Protein AF-B8DQQ5-F1 (afdb_monomer)

Structure (mmCIF, N/CA/C/O backbone):
data_AF-B8DQQ5-F1
#
_entry.id   AF-B8DQQ5-F1
#
loop_
_atom_site.group_PDB
_atom_site.id
_atom_site.type_symbol
_atom_site.label_atom_id
_atom_site.label_alt_id
_atom_site.label_comp_id
_atom_site.label_asym_id
_atom_site.label_entity_id
_atom_site.label_seq_id
_atom_site.pdbx_PDB_ins_code
_atom_site.Cartn_x
_atom_site.Cartn_y
_atom_site.Cartn_z
_atom_site.occupancy
_atom_site.B_iso_or_equiv
_atom_site.auth_seq_id
_atom_site.auth_comp_id
_atom_site.auth_asym_id
_atom_site.auth_atom_id
_atom_site.pdbx_PDB_model_num
ATOM 1 N N . MET A 1 1 ? -6.325 26.923 -27.209 1.00 42.25 1 MET A N 1
ATOM 2 C CA . MET A 1 1 ? -5.458 25.753 -27.463 1.00 42.25 1 MET A CA 1
ATOM 3 C C . MET A 1 1 ? -5.175 25.089 -26.124 1.00 42.25 1 MET A C 1
ATOM 5 O O . MET A 1 1 ? -4.644 25.789 -25.268 1.00 42.25 1 MET A O 1
ATOM 9 N N . PRO A 1 2 ? -5.572 23.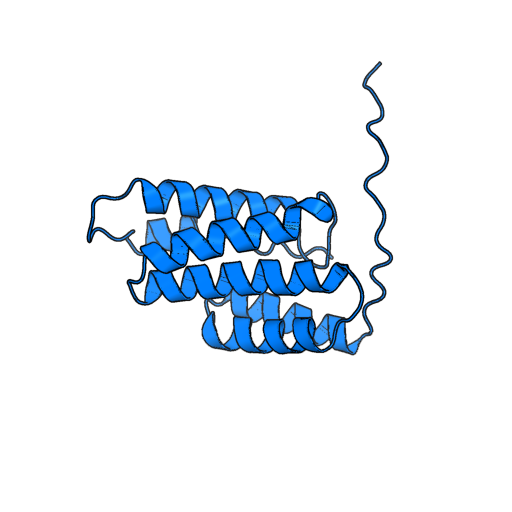831 -25.871 1.00 45.12 2 PRO A N 1
ATOM 10 C CA . PRO A 1 2 ? -5.196 23.164 -24.632 1.00 45.12 2 PRO A CA 1
ATOM 11 C C . PRO A 1 2 ? -3.717 22.767 -24.716 1.00 45.12 2 PRO A C 1
ATOM 13 O O . PRO A 1 2 ? -3.255 22.271 -25.742 1.00 45.12 2 PRO A O 1
ATOM 16 N N . GLY A 1 3 ? -2.970 23.082 -23.659 1.00 43.78 3 GLY A N 1
ATOM 17 C CA . GLY A 1 3 ? -1.526 22.900 -23.589 1.00 43.78 3 GLY A CA 1
ATOM 18 C C . GLY A 1 3 ? -1.128 21.431 -23.510 1.00 43.78 3 GLY A C 1
ATOM 19 O O . GLY A 1 3 ? -1.627 20.684 -22.671 1.00 43.78 3 GLY A O 1
ATOM 20 N N . SER A 1 4 ? -0.185 21.039 -24.361 1.00 48.75 4 SER A N 1
ATOM 21 C CA . SER A 1 4 ? 0.560 19.796 -24.210 1.00 48.75 4 SER A CA 1
ATOM 22 C C . SER A 1 4 ? 1.463 19.923 -22.985 1.00 48.75 4 SER A C 1
ATOM 24 O O . SER A 1 4 ? 2.490 20.601 -23.029 1.00 48.75 4 SER A O 1
ATOM 26 N N . GLY A 1 5 ? 1.063 19.304 -21.873 1.00 46.28 5 GLY A N 1
ATOM 27 C CA . GLY A 1 5 ? 1.977 19.051 -20.761 1.00 46.28 5 GLY A CA 1
ATOM 28 C C . GLY A 1 5 ? 3.173 18.214 -21.238 1.00 46.28 5 GLY A C 1
ATOM 29 O O . GLY A 1 5 ? 3.071 17.533 -22.265 1.00 46.28 5 GLY A O 1
ATOM 30 N N . PRO A 1 6 ? 4.318 18.264 -20.537 1.00 43.91 6 PRO A N 1
ATOM 31 C CA . PRO A 1 6 ? 5.473 17.459 -20.910 1.00 43.91 6 PRO A CA 1
ATOM 32 C C . PRO A 1 6 ? 5.071 15.976 -20.957 1.00 43.91 6 PRO A C 1
ATOM 34 O O . PRO A 1 6 ? 4.286 15.541 -20.108 1.00 43.91 6 PRO A O 1
ATOM 37 N N . PRO A 1 7 ? 5.572 15.190 -21.929 1.00 45.47 7 PRO A N 1
ATOM 38 C CA . PRO A 1 7 ? 5.248 13.774 -22.000 1.00 45.47 7 PRO A CA 1
ATOM 39 C C . PRO A 1 7 ? 5.636 13.113 -20.677 1.00 45.47 7 PRO A C 1
ATOM 41 O O . PRO A 1 7 ? 6.758 13.290 -20.192 1.00 45.47 7 PRO A O 1
ATOM 44 N N . ALA A 1 8 ? 4.691 12.377 -20.084 1.00 50.66 8 ALA A N 1
ATOM 45 C CA . ALA A 1 8 ? 4.953 11.530 -18.931 1.00 50.66 8 ALA A CA 1
ATOM 46 C C . ALA A 1 8 ? 6.209 10.705 -19.234 1.00 50.66 8 ALA A C 1
ATOM 48 O O . ALA A 1 8 ? 6.276 10.054 -20.278 1.00 50.66 8 ALA A O 1
ATOM 49 N N . ARG A 1 9 ? 7.231 10.797 -18.375 1.00 49.25 9 ARG A N 1
ATOM 50 C CA . ARG A 1 9 ? 8.496 10.075 -18.555 1.00 49.25 9 ARG A CA 1
ATOM 51 C C . ARG A 1 9 ? 8.172 8.597 -18.774 1.00 49.25 9 ARG A C 1
ATOM 53 O O . ARG A 1 9 ? 7.729 7.923 -17.849 1.00 49.25 9 ARG A O 1
ATOM 60 N N . HIS A 1 10 ? 8.355 8.112 -20.000 1.00 47.00 10 HIS A N 1
ATOM 61 C CA . HIS A 1 10 ? 8.184 6.703 -20.311 1.00 47.00 10 HIS A CA 1
ATOM 62 C C . HIS A 1 10 ? 9.305 5.943 -19.609 1.00 47.00 10 HIS A C 1
ATOM 64 O O . HIS A 1 10 ? 10.481 6.136 -19.913 1.00 47.00 10 HIS A O 1
ATOM 70 N N . ILE A 1 11 ? 8.937 5.124 -18.633 1.00 53.03 11 ILE A N 1
ATOM 71 C CA . ILE A 1 11 ? 9.850 4.180 -18.006 1.00 53.03 11 ILE A CA 1
ATOM 72 C C . ILE A 1 11 ? 9.725 2.907 -18.835 1.00 53.03 11 ILE A C 1
ATOM 74 O O . ILE A 1 11 ? 8.637 2.328 -18.841 1.00 53.03 11 ILE A O 1
ATOM 78 N N . PRO A 1 12 ? 10.775 2.468 -19.552 1.00 57.34 12 PRO A N 1
ATOM 79 C CA . PRO A 1 12 ? 10.762 1.144 -20.147 1.00 57.34 12 PRO A CA 1
ATOM 80 C C . PRO A 1 12 ? 10.542 0.158 -19.007 1.00 57.34 12 PRO A C 1
ATOM 82 O O . PRO A 1 12 ? 11.358 0.113 -18.084 1.00 57.34 12 PRO A O 1
ATOM 85 N N . ASP A 1 13 ? 9.423 -0.568 -19.050 1.00 68.19 13 ASP A N 1
ATOM 86 C CA . ASP A 1 13 ? 8.998 -1.428 -17.947 1.00 68.19 13 ASP A CA 1
ATOM 87 C C . ASP A 1 13 ? 10.157 -2.348 -17.525 1.00 68.19 13 ASP A C 1
ATOM 89 O O . ASP A 1 13 ? 10.530 -2.405 -16.353 1.00 68.19 13 ASP A O 1
ATOM 93 N N . GLY A 1 14 ? 10.846 -2.943 -18.510 1.00 77.19 14 GLY A N 1
ATOM 94 C CA . GLY A 1 14 ? 12.172 -3.551 -18.344 1.00 77.19 14 GLY A CA 1
ATOM 95 C C . GLY A 1 14 ? 12.241 -4.678 -17.308 1.00 77.19 14 GLY A C 1
ATOM 96 O O . GLY A 1 14 ? 13.338 -5.182 -17.046 1.00 77.19 14 GLY A O 1
ATOM 97 N N . ARG A 1 15 ? 11.091 -5.037 -16.722 1.00 89.38 15 ARG A N 1
ATOM 98 C CA . ARG A 1 15 ? 10.862 -6.174 -15.850 1.00 89.38 15 ARG A CA 1
ATOM 99 C C . ARG A 1 15 ? 10.972 -7.441 -16.684 1.00 89.38 15 ARG A C 1
ATOM 101 O O . ARG A 1 15 ? 10.397 -7.564 -17.765 1.00 89.38 15 ARG A O 1
ATOM 108 N N . THR A 1 16 ? 11.719 -8.393 -16.161 1.00 90.81 16 THR A N 1
ATOM 109 C CA . THR A 1 16 ? 11.750 -9.768 -16.637 1.00 90.81 16 THR A CA 1
ATOM 110 C C . THR A 1 16 ? 10.373 -10.420 -16.465 1.00 90.81 16 THR A C 1
ATOM 112 O O . THR A 1 16 ? 9.583 -10.004 -15.611 1.00 90.81 16 THR A O 1
ATOM 115 N N . PRO A 1 17 ? 10.082 -11.505 -17.204 1.00 91.50 17 PRO A N 1
ATOM 116 C CA . PRO A 1 17 ? 8.858 -12.276 -16.994 1.00 91.50 17 PRO A CA 1
ATOM 117 C C . PRO A 1 17 ? 8.675 -12.751 -15.547 1.00 91.50 17 PRO A C 1
ATOM 119 O O . PRO A 1 17 ? 7.550 -12.921 -15.089 1.00 91.50 17 PRO A O 1
ATOM 122 N N . ASP A 1 18 ? 9.770 -12.981 -14.820 1.00 93.75 18 ASP A N 1
ATOM 123 C CA . ASP A 1 18 ? 9.718 -13.385 -13.419 1.00 93.75 18 ASP A CA 1
ATOM 124 C C . ASP A 1 18 ? 9.330 -12.243 -12.473 1.00 93.75 18 ASP A C 1
ATOM 126 O O . ASP A 1 18 ? 8.460 -12.431 -11.622 1.00 93.75 18 ASP A O 1
ATOM 130 N N . GLU A 1 19 ? 9.897 -11.050 -12.667 1.00 93.69 19 GLU A N 1
ATOM 131 C CA . GLU A 1 19 ? 9.487 -9.845 -11.936 1.00 93.69 19 GLU A CA 1
ATOM 132 C C . GLU A 1 19 ? 8.001 -9.542 -12.151 1.00 93.69 19 GLU A C 1
ATOM 134 O O . GLU A 1 19 ? 7.297 -9.256 -11.185 1.00 93.69 19 GLU A O 1
ATOM 139 N N . ILE A 1 20 ? 7.508 -9.657 -13.392 1.00 93.31 20 ILE A N 1
ATOM 140 C CA . ILE A 1 20 ? 6.089 -9.442 -13.720 1.00 93.31 20 ILE A CA 1
ATOM 141 C C . ILE A 1 20 ? 5.208 -10.427 -12.944 1.00 93.31 20 ILE A C 1
ATOM 143 O O . ILE A 1 20 ? 4.319 -10.001 -12.213 1.00 93.31 20 ILE A O 1
ATOM 147 N N . ARG A 1 21 ? 5.501 -11.736 -13.004 1.00 95.81 21 ARG A N 1
ATOM 148 C CA . ARG A 1 21 ? 4.727 -12.758 -12.271 1.00 95.81 21 ARG A CA 1
ATOM 149 C C . ARG A 1 21 ? 4.724 -12.529 -10.761 1.00 95.81 21 ARG A C 1
ATOM 151 O O . ARG A 1 21 ? 3.686 -12.675 -10.115 1.00 95.81 21 ARG A O 1
ATOM 158 N N . ARG A 1 22 ? 5.884 -12.210 -10.177 1.00 97.38 22 ARG A N 1
ATOM 159 C CA . ARG A 1 22 ? 6.002 -11.926 -8.739 1.00 97.38 22 ARG A CA 1
ATOM 160 C C . ARG A 1 22 ? 5.212 -10.677 -8.360 1.00 97.38 22 ARG A C 1
ATOM 162 O O . ARG A 1 22 ? 4.524 -10.683 -7.342 1.00 97.38 22 ARG A O 1
ATOM 169 N N . PHE A 1 23 ? 5.264 -9.640 -9.188 1.00 96.50 23 PHE A N 1
ATOM 170 C CA . PHE A 1 23 ? 4.522 -8.411 -8.953 1.00 96.50 23 PHE A CA 1
ATOM 171 C C . PHE A 1 23 ? 3.007 -8.618 -9.081 1.00 96.50 23 PHE A C 1
ATOM 173 O O . PHE A 1 23 ? 2.269 -8.212 -8.189 1.00 96.50 23 PHE A O 1
ATOM 180 N N . ASP A 1 24 ? 2.536 -9.346 -10.094 1.00 95.94 24 ASP A N 1
ATOM 181 C CA . ASP A 1 24 ? 1.115 -9.692 -10.244 1.00 95.94 24 ASP A CA 1
ATOM 182 C C . ASP A 1 24 ? 0.586 -10.515 -9.063 1.00 95.94 24 ASP A C 1
ATOM 184 O O . ASP A 1 24 ? -0.556 -10.329 -8.624 1.00 95.94 24 ASP A O 1
ATOM 188 N N . ARG A 1 25 ? 1.423 -11.406 -8.511 1.00 97.50 25 ARG A N 1
ATOM 189 C CA . ARG A 1 25 ? 1.118 -12.127 -7.269 1.00 97.50 25 ARG A CA 1
ATOM 190 C C . ARG A 1 25 ? 0.999 -11.169 -6.085 1.00 97.50 25 ARG A C 1
ATOM 192 O O . ARG A 1 25 ? 0.065 -11.316 -5.302 1.00 97.50 25 ARG A O 1
ATOM 199 N N . ALA A 1 26 ? 1.906 -10.203 -5.948 1.00 98.06 26 ALA A N 1
ATOM 200 C CA . ALA A 1 26 ? 1.814 -9.194 -4.895 1.00 98.06 26 ALA A CA 1
ATOM 201 C C . ALA A 1 26 ? 0.526 -8.365 -5.010 1.00 98.06 26 ALA A C 1
ATOM 203 O O . ALA A 1 26 ? -0.162 -8.181 -4.010 1.00 98.06 26 ALA A O 1
ATOM 204 N N . LEU A 1 27 ? 0.146 -7.940 -6.220 1.00 97.00 27 LEU A N 1
ATOM 205 C CA . LEU A 1 27 ? -1.116 -7.229 -6.443 1.00 97.00 27 LEU A CA 1
ATOM 206 C C . LEU A 1 27 ? -2.331 -8.096 -6.080 1.00 97.00 27 LEU A C 1
ATOM 208 O O . LEU A 1 27 ? -3.239 -7.607 -5.420 1.00 97.00 27 LEU A O 1
ATOM 212 N N . ALA A 1 28 ? -2.325 -9.391 -6.417 1.00 96.56 28 ALA A N 1
ATOM 213 C CA . ALA A 1 28 ? -3.413 -10.303 -6.041 1.00 96.56 28 ALA A CA 1
ATOM 214 C C . ALA A 1 28 ? -3.547 -10.447 -4.518 1.00 96.56 28 ALA A C 1
ATOM 216 O O . ALA A 1 28 ? -4.650 -10.457 -3.976 1.00 96.56 28 ALA A O 1
ATOM 217 N N . LEU A 1 29 ? -2.414 -10.543 -3.817 1.00 98.06 29 LEU A N 1
ATOM 218 C CA . LEU A 1 29 ? -2.380 -10.593 -2.356 1.00 98.06 29 LEU A CA 1
ATOM 219 C C . LEU A 1 29 ? -2.857 -9.275 -1.737 1.00 98.06 29 LEU A C 1
ATOM 221 O O . LEU A 1 29 ? -3.541 -9.301 -0.717 1.00 98.06 29 LEU A O 1
ATOM 225 N N . PHE A 1 30 ? -2.529 -8.140 -2.360 1.00 97.56 30 PHE A N 1
ATOM 226 C CA . PHE A 1 30 ? -3.033 -6.829 -1.965 1.00 97.56 30 PHE A CA 1
ATOM 227 C C . PHE A 1 30 ? -4.565 -6.770 -2.092 1.00 97.56 30 PHE A C 1
ATOM 229 O O . PHE A 1 30 ? -5.246 -6.399 -1.145 1.00 97.56 30 PHE A O 1
ATOM 236 N N . GLU A 1 31 ? -5.132 -7.203 -3.218 1.00 95.50 31 GLU A N 1
ATOM 237 C CA . GLU A 1 31 ? -6.593 -7.242 -3.418 1.00 95.50 31 GLU A CA 1
ATOM 238 C C . GLU A 1 31 ? -7.297 -8.157 -2.407 1.00 95.50 31 GLU A C 1
ATOM 240 O O . GLU A 1 31 ? -8.402 -7.858 -1.961 1.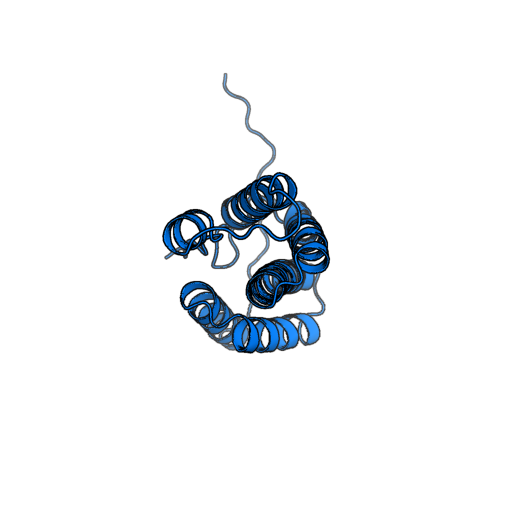00 95.50 31 GLU A O 1
ATOM 245 N N . ALA A 1 32 ? -6.646 -9.254 -2.017 1.00 95.88 32 ALA A N 1
ATOM 246 C CA . ALA A 1 32 ? -7.168 -10.212 -1.047 1.00 95.88 32 ALA A CA 1
ATOM 247 C C . ALA A 1 32 ? -7.021 -9.771 0.4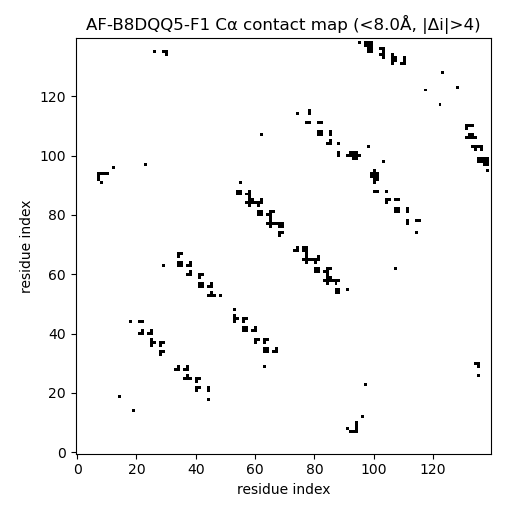23 1.00 95.88 32 ALA A C 1
ATOM 249 O O . ALA A 1 32 ? -7.440 -10.503 1.319 1.00 95.88 32 ALA A O 1
ATOM 250 N N . GLY A 1 33 ? -6.391 -8.625 0.698 1.00 96.25 33 GLY A N 1
ATOM 251 C CA . GLY A 1 33 ? -6.100 -8.189 2.065 1.00 96.25 33 GLY A CA 1
ATOM 252 C C . GLY A 1 33 ? -5.019 -9.003 2.781 1.00 96.25 33 GLY A C 1
ATOM 253 O O . GLY A 1 33 ? -4.867 -8.914 3.997 1.00 96.25 33 GLY A O 1
ATOM 254 N N . ALA A 1 34 ? -4.235 -9.799 2.048 1.00 97.75 34 ALA A N 1
ATOM 255 C CA . ALA A 1 34 ? -3.159 -10.624 2.590 1.00 97.75 34 ALA A CA 1
ATOM 256 C C . ALA A 1 34 ? -1.878 -9.793 2.795 1.00 97.75 34 ALA A C 1
ATOM 258 O O . ALA A 1 34 ? -0.828 -10.079 2.216 1.00 97.75 34 ALA A O 1
ATOM 259 N N . TRP A 1 35 ? -1.964 -8.738 3.612 1.00 97.88 35 TRP A N 1
ATOM 260 C CA . TRP A 1 35 ? -0.927 -7.708 3.752 1.00 97.88 35 TRP A CA 1
ATOM 261 C C . TRP A 1 35 ? 0.438 -8.249 4.174 1.00 97.88 35 TRP A C 1
ATOM 263 O O . TRP A 1 35 ? 1.469 -7.745 3.727 1.00 97.88 35 TRP A O 1
ATOM 273 N N . PHE A 1 36 ? 0.454 -9.283 5.023 1.00 97.56 36 PHE A N 1
ATOM 274 C CA . PHE A 1 36 ? 1.693 -9.917 5.463 1.00 97.56 36 PHE A CA 1
ATOM 275 C C . PHE A 1 36 ? 2.434 -10.548 4.273 1.00 97.56 36 PHE A C 1
ATOM 277 O O . PHE A 1 36 ? 3.503 -10.101 3.882 1.00 97.56 36 PHE A O 1
ATOM 284 N N . THR A 1 37 ? 1.814 -11.505 3.589 1.00 98.38 37 THR A N 1
ATOM 285 C CA . THR A 1 37 ? 2.446 -12.156 2.433 1.00 98.38 37 THR A CA 1
ATOM 286 C C . THR A 1 37 ? 2.677 -11.184 1.270 1.00 98.38 37 THR A C 1
ATOM 288 O O . THR A 1 37 ? 3.638 -11.330 0.518 1.00 98.38 37 THR A O 1
ATOM 291 N N . CYS A 1 38 ? 1.820 -10.169 1.111 1.00 98.44 38 CYS A N 1
ATOM 292 C CA . CYS A 1 38 ? 1.996 -9.122 0.106 1.00 98.44 38 CYS A CA 1
ATOM 293 C C . CYS A 1 38 ? 3.316 -8.359 0.302 1.00 98.44 38 CYS A C 1
ATOM 295 O O . CYS A 1 38 ? 4.091 -8.228 -0.651 1.00 98.44 38 CYS A O 1
ATOM 297 N N . HIS A 1 39 ? 3.603 -7.891 1.525 1.00 97.44 39 HIS A N 1
ATOM 298 C CA . HIS A 1 39 ? 4.829 -7.129 1.762 1.00 97.44 39 HIS A CA 1
ATOM 299 C C . HIS A 1 39 ? 6.087 -7.991 1.624 1.00 97.44 39 HIS A C 1
ATOM 301 O O . HIS A 1 39 ? 7.067 -7.485 1.094 1.00 97.44 39 HIS A O 1
ATOM 307 N N . GLU A 1 40 ? 6.056 -9.277 1.993 1.00 98.38 40 GLU A N 1
ATOM 308 C CA . GLU A 1 40 ? 7.199 -10.186 1.792 1.00 98.38 40 GLU A CA 1
ATOM 309 C C . GLU A 1 40 ? 7.560 -10.329 0.305 1.00 98.38 40 GLU A C 1
ATOM 311 O O . GLU A 1 40 ? 8.728 -10.266 -0.082 1.00 98.38 40 GLU A O 1
ATOM 316 N N . VAL A 1 41 ? 6.558 -10.483 -0.570 1.00 98.56 41 VAL A N 1
ATOM 317 C CA . VAL A 1 41 ? 6.799 -10.582 -2.020 1.00 98.56 41 VAL A CA 1
ATOM 318 C C . VAL A 1 41 ? 7.363 -9.270 -2.574 1.00 98.56 41 VAL A C 1
ATOM 320 O O . VAL A 1 41 ? 8.304 -9.292 -3.373 1.00 98.56 41 VAL A O 1
ATOM 323 N N . LEU A 1 42 ? 6.810 -8.129 -2.154 1.00 98.38 42 LEU A N 1
ATOM 324 C CA . LEU A 1 42 ? 7.287 -6.811 -2.584 1.00 98.38 42 LEU A CA 1
ATOM 325 C C . LEU A 1 42 ? 8.678 -6.483 -2.036 1.00 98.38 42 LEU A C 1
ATOM 327 O O . LEU A 1 42 ? 9.445 -5.806 -2.716 1.00 98.38 42 LEU A O 1
ATOM 331 N N . GLU A 1 43 ? 9.016 -6.960 -0.839 1.00 98.44 43 GLU A N 1
ATOM 332 C CA . GLU A 1 43 ? 10.334 -6.776 -0.236 1.00 98.44 43 GLU A CA 1
ATOM 333 C C . GLU A 1 43 ? 11.404 -7.485 -1.057 1.00 98.44 43 GLU A C 1
ATOM 335 O O . GLU A 1 43 ? 12.393 -6.857 -1.429 1.00 98.44 43 GLU A O 1
ATOM 340 N N . HIS A 1 44 ? 11.171 -8.741 -1.445 1.00 98.25 44 HIS A N 1
ATOM 341 C CA . HIS A 1 44 ? 12.087 -9.455 -2.333 1.00 98.25 44 HIS A CA 1
ATOM 342 C C . HIS A 1 44 ? 12.279 -8.726 -3.673 1.00 98.25 44 HIS A C 1
ATOM 344 O O . HIS A 1 44 ? 13.411 -8.528 -4.104 1.00 98.25 44 HIS A O 1
ATOM 350 N N . LEU A 1 45 ? 11.198 -8.244 -4.302 1.00 97.88 45 LEU A N 1
ATOM 351 C CA . LEU A 1 45 ? 11.294 -7.440 -5.531 1.00 97.88 45 LEU A CA 1
ATOM 352 C C . LEU A 1 45 ? 12.090 -6.141 -5.324 1.00 97.88 45 LEU A C 1
ATOM 354 O O . LEU A 1 45 ? 12.880 -5.747 -6.179 1.00 97.88 45 LEU A O 1
ATOM 358 N N . TRP A 1 46 ? 11.896 -5.465 -4.190 1.00 98.06 46 TRP A N 1
ATOM 359 C CA . TRP A 1 46 ? 12.619 -4.241 -3.848 1.00 98.06 46 TRP A CA 1
ATOM 360 C C . TRP A 1 46 ? 14.114 -4.478 -3.587 1.00 98.06 46 TRP A C 1
ATOM 362 O O . TRP A 1 46 ? 14.937 -3.608 -3.905 1.00 98.06 46 TRP A O 1
ATOM 372 N N . LEU A 1 47 ? 14.465 -5.612 -2.982 1.00 97.75 47 LEU A N 1
ATOM 373 C CA . LEU A 1 47 ? 15.845 -5.994 -2.688 1.00 97.75 47 LEU A CA 1
ATOM 374 C C . LEU A 1 47 ? 16.597 -6.441 -3.948 1.00 97.75 47 LEU A C 1
ATOM 376 O O . LEU A 1 47 ? 17.752 -6.051 -4.115 1.00 97.75 47 LEU A O 1
ATOM 380 N N . ASP A 1 48 ? 15.935 -7.170 -4.849 1.00 96.81 48 ASP A N 1
ATOM 381 C CA . ASP A 1 48 ? 16.511 -7.621 -6.124 1.00 96.81 48 ASP A CA 1
ATOM 382 C C . ASP A 1 48 ? 16.717 -6.468 -7.127 1.00 96.81 48 ASP A C 1
ATOM 384 O O . ASP A 1 48 ? 17.555 -6.547 -8.030 1.00 96.81 48 ASP A O 1
ATOM 388 N N . GLU A 1 49 ? 15.953 -5.381 -6.991 1.00 95.00 49 GLU A N 1
ATOM 389 C CA . GLU A 1 49 ? 15.979 -4.261 -7.925 1.00 95.00 49 GLU A CA 1
ATOM 390 C C . GLU A 1 49 ? 17.041 -3.206 -7.584 1.00 95.00 49 GLU A C 1
ATOM 392 O O . GLU A 1 49 ? 17.017 -2.568 -6.529 1.00 95.00 49 GLU A O 1
ATOM 397 N N . THR A 1 50 ? 17.915 -2.913 -8.550 1.00 93.06 50 THR A N 1
ATOM 398 C CA . THR A 1 50 ? 18.961 -1.885 -8.419 1.00 93.06 50 THR A CA 1
ATOM 399 C C . THR A 1 50 ? 18.632 -0.571 -9.125 1.00 93.06 50 THR A C 1
ATOM 401 O O . THR A 1 50 ? 19.189 0.469 -8.773 1.00 93.06 50 THR A O 1
ATOM 404 N N . ARG A 1 51 ? 17.726 -0.577 -10.111 1.00 92.19 51 ARG A N 1
ATOM 405 C CA . ARG A 1 51 ? 17.341 0.622 -10.869 1.00 92.19 51 ARG A CA 1
ATOM 406 C C . ARG A 1 51 ? 16.352 1.472 -10.050 1.00 92.19 51 ARG A C 1
ATOM 408 O O . ARG A 1 51 ? 15.716 0.961 -9.126 1.00 92.19 51 ARG A O 1
ATOM 415 N N . PRO A 1 52 ? 16.127 2.751 -10.416 1.00 91.19 52 PRO A N 1
ATOM 416 C CA . PRO A 1 52 ? 15.245 3.645 -9.658 1.00 91.19 52 PRO A CA 1
ATOM 417 C C . PRO A 1 52 ? 13.831 3.097 -9.411 1.00 91.19 52 PRO A C 1
ATOM 419 O O . PRO A 1 52 ? 13.246 3.373 -8.371 1.00 91.19 52 PRO A O 1
ATOM 422 N N . ARG A 1 53 ? 13.303 2.251 -10.312 1.00 90.62 53 ARG A N 1
ATOM 423 C CA . ARG A 1 53 ? 11.971 1.631 -10.171 1.00 90.62 53 ARG A CA 1
ATOM 424 C C . ARG A 1 53 ? 11.784 0.796 -8.899 1.00 90.62 53 ARG A C 1
ATOM 426 O O . ARG A 1 53 ? 10.643 0.526 -8.540 1.00 90.62 53 ARG A O 1
ATOM 433 N N . ARG A 1 54 ? 12.859 0.445 -8.177 1.00 95.31 54 ARG A N 1
ATOM 434 C CA . ARG A 1 54 ? 12.763 -0.208 -6.861 1.00 95.31 54 ARG A CA 1
ATOM 435 C C . ARG A 1 54 ? 11.890 0.565 -5.874 1.00 95.31 54 ARG A C 1
ATOM 437 O O . ARG A 1 54 ? 11.255 -0.041 -5.014 1.00 95.31 54 ARG A O 1
ATOM 444 N N . ASP A 1 55 ? 11.839 1.889 -6.010 1.00 96.25 55 ASP A N 1
ATOM 445 C CA . ASP A 1 55 ? 11.019 2.746 -5.157 1.00 96.25 55 ASP A CA 1
ATOM 446 C C . ASP A 1 55 ? 9.519 2.525 -5.381 1.00 96.25 55 ASP A C 1
ATOM 448 O O . ASP A 1 55 ? 8.744 2.703 -4.445 1.00 96.25 55 ASP A O 1
ATOM 452 N N . VAL A 1 56 ? 9.101 2.035 -6.555 1.00 96.00 56 VAL A N 1
ATOM 453 C CA . VAL A 1 56 ? 7.710 1.619 -6.781 1.00 96.00 56 VAL A CA 1
ATOM 454 C C . VAL A 1 56 ? 7.368 0.416 -5.903 1.00 96.00 56 VAL A C 1
ATOM 456 O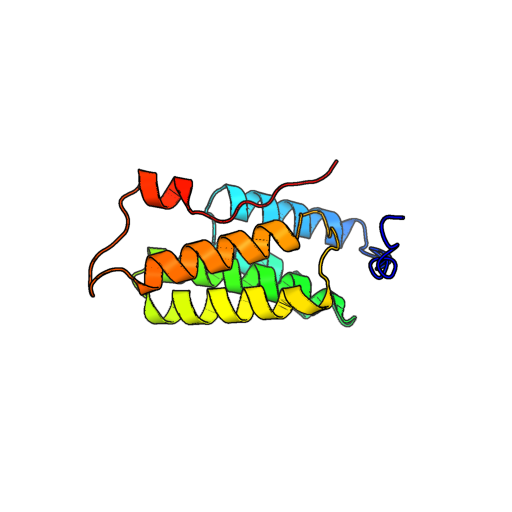 O . VAL A 1 56 ? 6.379 0.460 -5.172 1.00 96.00 56 VAL A O 1
ATOM 459 N N . TYR A 1 57 ? 8.212 -0.625 -5.893 1.00 97.75 57 TYR A N 1
ATOM 460 C CA . TYR A 1 57 ? 8.020 -1.784 -5.011 1.00 97.75 57 TYR A CA 1
ATOM 461 C C . TYR A 1 57 ? 7.997 -1.362 -3.542 1.00 97.75 57 TYR A C 1
ATOM 463 O O . TYR A 1 57 ? 7.086 -1.736 -2.809 1.00 97.75 57 TYR A O 1
ATOM 471 N N . LYS A 1 58 ? 8.945 -0.512 -3.130 1.00 98.50 58 LYS A N 1
ATOM 472 C CA . LYS A 1 58 ? 9.015 0.017 -1.763 1.00 98.50 58 LYS A CA 1
ATOM 473 C C . LYS A 1 58 ? 7.787 0.849 -1.384 1.00 98.50 58 LYS A C 1
ATOM 475 O O . LYS A 1 58 ? 7.322 0.759 -0.250 1.00 98.50 58 LYS A O 1
ATOM 480 N N . GLY A 1 59 ? 7.262 1.647 -2.310 1.00 98.31 59 GLY A N 1
ATOM 481 C CA . GLY A 1 59 ? 6.063 2.453 -2.100 1.00 98.31 59 GLY A CA 1
ATOM 482 C C . GLY A 1 59 ? 4.837 1.587 -1.828 1.00 98.31 59 GLY A C 1
ATOM 483 O O . GLY A 1 59 ? 4.176 1.757 -0.805 1.00 98.31 59 GLY A O 1
ATOM 484 N N . ILE A 1 60 ? 4.586 0.602 -2.694 1.00 98.00 60 ILE A N 1
ATOM 485 C CA . ILE A 1 60 ? 3.454 -0.329 -2.557 1.00 98.00 60 ILE A CA 1
ATOM 486 C C . ILE A 1 60 ? 3.619 -1.203 -1.306 1.00 98.00 60 ILE A C 1
ATOM 488 O O . ILE A 1 60 ? 2.658 -1.396 -0.563 1.00 98.00 60 ILE A O 1
ATOM 492 N N . LEU A 1 61 ? 4.845 -1.658 -1.020 1.00 98.44 61 LEU A N 1
ATOM 493 C CA . LEU A 1 61 ? 5.191 -2.395 0.198 1.00 98.44 61 LEU A CA 1
ATOM 494 C C . LEU A 1 61 ? 4.795 -1.595 1.437 1.00 98.44 61 LEU A C 1
ATOM 496 O O . LEU A 1 61 ? 4.082 -2.102 2.297 1.00 98.44 61 LEU A O 1
ATOM 500 N N . GLN A 1 62 ? 5.226 -0.336 1.534 1.00 98.81 62 GLN A N 1
ATOM 501 C CA . GLN A 1 62 ? 4.915 0.497 2.694 1.00 98.81 62 GLN A CA 1
ATOM 502 C C . GLN A 1 62 ? 3.421 0.789 2.815 1.00 98.81 62 GLN A C 1
ATOM 504 O O . GLN A 1 62 ? 2.920 0.841 3.934 1.00 98.81 62 GLN A O 1
ATOM 509 N N . ILE A 1 63 ? 2.695 0.924 1.703 1.00 98.75 63 ILE A N 1
ATOM 510 C CA . ILE A 1 63 ? 1.233 1.024 1.741 1.00 98.75 63 ILE A CA 1
ATOM 511 C C . ILE A 1 63 ? 0.638 -0.263 2.335 1.00 98.75 63 ILE A C 1
ATOM 513 O O . ILE A 1 63 ? -0.127 -0.170 3.291 1.00 98.75 63 ILE A O 1
ATOM 517 N N . ALA A 1 64 ? 1.043 -1.449 1.864 1.00 98.56 64 ALA A N 1
ATOM 518 C CA . ALA A 1 64 ? 0.567 -2.733 2.393 1.00 98.56 64 ALA A CA 1
ATOM 519 C C . ALA A 1 64 ? 0.879 -2.906 3.893 1.00 98.56 64 ALA A C 1
ATOM 521 O O . ALA A 1 64 ? 0.005 -3.286 4.671 1.00 98.56 64 ALA A O 1
ATOM 522 N N . VAL A 1 65 ? 2.093 -2.559 4.336 1.00 98.69 65 VAL A N 1
ATOM 523 C CA . VAL A 1 65 ? 2.454 -2.590 5.766 1.00 98.69 65 VAL A CA 1
ATOM 524 C C . VAL A 1 65 ? 1.670 -1.535 6.554 1.00 98.69 65 VAL A C 1
ATOM 526 O O . VAL A 1 65 ? 1.293 -1.777 7.697 1.00 98.69 65 VAL A O 1
ATOM 529 N N . GLY A 1 66 ? 1.362 -0.382 5.955 1.00 98.62 66 GLY A N 1
ATOM 530 C CA . GLY A 1 66 ? 0.482 0.621 6.548 1.00 98.62 66 GLY A CA 1
ATOM 531 C C . GLY A 1 66 ? -0.922 0.077 6.828 1.00 98.62 66 GLY A C 1
ATOM 532 O O . GLY A 1 66 ? -1.448 0.299 7.917 1.00 98.62 66 GLY A O 1
ATOM 533 N N . LEU A 1 67 ? -1.491 -0.689 5.894 1.00 98.38 67 LEU A N 1
ATOM 534 C CA . LEU A 1 67 ? -2.779 -1.372 6.068 1.00 98.38 67 LEU A CA 1
ATOM 535 C C . LEU A 1 67 ? -2.702 -2.465 7.146 1.00 98.38 67 LEU A C 1
ATOM 537 O O . LEU A 1 67 ? -3.537 -2.492 8.044 1.00 98.38 67 LEU A O 1
ATOM 541 N N . LEU A 1 68 ? -1.643 -3.283 7.145 1.00 98.06 68 LEU A N 1
ATOM 542 C CA . LEU A 1 68 ? -1.393 -4.279 8.197 1.00 98.06 68 LEU A CA 1
ATOM 543 C C . LEU A 1 68 ? -1.291 -3.647 9.592 1.00 98.06 68 LEU A C 1
ATOM 545 O O . LEU A 1 68 ? -1.795 -4.184 10.577 1.00 98.06 68 LEU A O 1
ATOM 549 N N . HIS A 1 69 ? -0.611 -2.505 9.693 1.00 98.06 69 HIS A N 1
ATOM 550 C CA . HIS A 1 69 ? -0.506 -1.762 10.943 1.00 98.06 69 HIS A CA 1
ATOM 551 C C . HIS A 1 69 ? -1.873 -1.294 11.426 1.00 98.06 69 HIS A C 1
ATOM 553 O O . HIS A 1 69 ? -2.131 -1.351 12.627 1.00 98.06 69 HIS A O 1
ATOM 559 N N . GLU A 1 70 ? -2.734 -0.847 10.515 1.00 97.25 70 GLU A N 1
ATOM 560 C CA . GLU A 1 70 ? -4.085 -0.441 10.869 1.00 97.25 70 GLU A CA 1
ATOM 561 C C . GLU A 1 70 ? -4.918 -1.615 11.396 1.00 97.25 70 GLU A C 1
ATOM 563 O O . GLU A 1 70 ? -5.483 -1.514 12.490 1.00 97.25 70 GLU A O 1
ATOM 568 N N . ASP A 1 71 ? -4.893 -2.752 10.698 1.00 94.50 71 ASP A N 1
ATOM 569 C CA . ASP A 1 71 ? -5.569 -3.984 11.127 1.00 94.50 71 ASP A CA 1
ATOM 570 C C . ASP A 1 71 ? -5.110 -4.414 12.531 1.00 94.50 71 ASP A C 1
ATOM 572 O O . ASP A 1 71 ? -5.921 -4.737 13.401 1.00 94.50 71 ASP A O 1
ATOM 576 N N . ASN A 1 72 ? -3.813 -4.283 12.817 1.00 95.38 72 ASN A N 1
ATOM 577 C CA . ASN A 1 72 ? -3.232 -4.592 14.125 1.00 95.38 72 ASN A CA 1
ATOM 578 C C . ASN A 1 72 ? -3.459 -3.504 15.198 1.00 95.38 72 ASN A C 1
ATOM 580 O O . ASN A 1 72 ? -3.032 -3.661 16.341 1.00 95.38 72 ASN A O 1
ATOM 584 N N . GLY A 1 73 ? -4.117 -2.384 14.877 1.00 95.12 73 GLY A N 1
ATOM 585 C CA . GLY A 1 73 ? -4.361 -1.284 15.825 1.00 95.12 73 GLY A CA 1
ATOM 586 C C . GLY A 1 73 ? -3.215 -0.316 16.039 1.00 95.12 73 GLY A C 1
ATOM 587 O O . GLY A 1 73 ? -3.289 0.546 16.912 1.00 95.12 73 GLY A O 1
ATOM 588 N N . ASN A 1 74 ? -2.179 -0.398 15.217 1.00 97.06 74 ASN A N 1
ATOM 589 C CA . ASN A 1 74 ? -1.086 0.554 15.196 1.00 97.06 74 ASN A CA 1
ATOM 590 C C . ASN A 1 74 ? -1.370 1.703 14.213 1.00 97.06 74 ASN A C 1
ATOM 592 O O . ASN A 1 74 ? -0.662 1.893 13.220 1.00 97.06 74 ASN A O 1
ATOM 596 N N . ARG A 1 75 ? -2.384 2.516 14.535 1.00 97.44 75 ARG A N 1
ATOM 597 C CA . ARG A 1 75 ? -2.804 3.681 13.736 1.00 97.44 75 ARG A CA 1
ATOM 598 C C . ARG A 1 75 ? -1.649 4.642 13.443 1.00 97.44 75 ARG A C 1
ATOM 600 O O . ARG A 1 75 ? -1.472 5.090 12.316 1.00 97.44 75 ARG A O 1
ATOM 607 N N . ALA A 1 76 ? -0.825 4.949 14.445 1.00 97.88 76 ALA A N 1
ATOM 608 C CA . ALA A 1 76 ? 0.305 5.867 14.282 1.00 97.88 76 ALA A CA 1
ATOM 609 C C . ALA A 1 76 ? 1.344 5.339 13.274 1.00 97.88 76 ALA A C 1
ATOM 611 O O . ALA A 1 76 ? 1.900 6.106 12.483 1.00 97.88 76 ALA A O 1
ATOM 612 N N . GLY A 1 77 ? 1.601 4.028 13.286 1.00 98.31 77 GLY A N 1
ATOM 613 C CA . GLY A 1 77 ? 2.440 3.367 12.293 1.00 98.31 77 GLY A CA 1
ATOM 614 C C . GLY A 1 77 ? 1.815 3.384 10.899 1.00 98.31 77 GLY A C 1
ATOM 615 O O . GLY A 1 77 ? 2.507 3.745 9.946 1.00 98.31 77 GLY A O 1
ATOM 616 N N . ALA A 1 78 ? 0.514 3.097 10.801 1.00 98.38 78 ALA A N 1
ATOM 617 C CA . ALA A 1 78 ? -0.238 3.133 9.549 1.00 98.38 78 ALA A CA 1
ATOM 618 C C . ALA A 1 78 ? -0.139 4.505 8.865 1.00 98.38 78 ALA A C 1
ATOM 620 O O . ALA A 1 78 ? 0.307 4.599 7.723 1.00 98.38 78 ALA A O 1
ATOM 621 N N . LEU A 1 79 ? -0.440 5.590 9.589 1.00 98.62 79 LEU A N 1
ATOM 622 C CA . LEU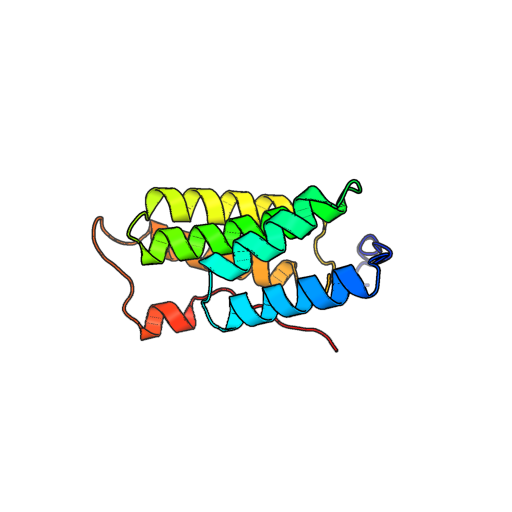 A 1 79 ? -0.396 6.956 9.051 1.00 98.62 79 LEU A CA 1
ATOM 623 C C . LEU A 1 79 ? 0.983 7.343 8.505 1.00 98.62 79 LEU A C 1
ATOM 625 O O . LEU A 1 79 ? 1.079 8.053 7.503 1.00 98.62 79 LEU A O 1
ATOM 629 N N . ARG A 1 80 ? 2.054 6.898 9.171 1.00 98.75 80 ARG A N 1
ATOM 630 C CA . ARG A 1 80 ? 3.433 7.170 8.752 1.00 98.75 80 ARG A CA 1
ATOM 631 C C . ARG A 1 80 ? 3.787 6.417 7.473 1.00 98.75 80 ARG A C 1
ATOM 633 O O . ARG A 1 80 ? 4.447 6.979 6.604 1.00 98.75 80 ARG A O 1
ATOM 640 N N . LEU A 1 81 ? 3.398 5.149 7.388 1.00 98.81 81 LEU A N 1
ATOM 641 C CA . LEU A 1 81 ? 3.737 4.282 6.265 1.00 98.81 81 LEU A CA 1
ATOM 642 C C . LEU A 1 81 ? 2.907 4.593 5.020 1.00 98.81 81 LEU A C 1
ATOM 644 O O . LEU A 1 81 ? 3.475 4.625 3.936 1.00 98.81 81 LEU A O 1
ATOM 648 N N . LEU A 1 82 ? 1.622 4.928 5.173 1.00 98.75 82 LEU A N 1
ATOM 649 C CA . LEU A 1 82 ? 0.784 5.391 4.063 1.00 98.75 82 LEU A CA 1
ATOM 650 C C . LEU A 1 82 ? 1.359 6.663 3.417 1.00 98.75 82 LEU A C 1
ATOM 652 O O . LEU A 1 82 ? 1.467 6.734 2.197 1.00 98.75 82 LEU A O 1
ATOM 656 N N . GLU A 1 83 ? 1.801 7.636 4.224 1.00 98.75 83 GLU A N 1
ATOM 657 C CA . GLU A 1 83 ? 2.424 8.873 3.722 1.00 98.75 83 GLU A CA 1
ATOM 658 C C . GLU A 1 83 ? 3.745 8.597 2.994 1.00 98.75 83 GLU A C 1
ATOM 660 O O . GLU A 1 83 ? 3.965 9.063 1.877 1.00 98.75 83 GLU A O 1
ATOM 665 N N . ARG A 1 84 ? 4.642 7.824 3.621 1.00 98.69 84 ARG A N 1
ATOM 666 C CA . ARG A 1 84 ? 5.958 7.513 3.044 1.00 98.69 84 ARG A CA 1
ATOM 667 C C . ARG A 1 84 ? 5.837 6.669 1.778 1.00 98.69 84 ARG A C 1
ATOM 669 O O . ARG A 1 84 ? 6.506 6.969 0.792 1.00 98.69 84 ARG A O 1
ATOM 676 N N . GLY A 1 85 ? 4.955 5.671 1.793 1.00 98.50 85 GLY A N 1
ATOM 677 C CA . GLY A 1 85 ? 4.683 4.810 0.651 1.00 98.50 85 GLY A CA 1
ATOM 678 C C . GLY A 1 85 ? 4.161 5.609 -0.539 1.00 98.50 85 GLY A C 1
ATOM 679 O O . GLY A 1 85 ? 4.717 5.511 -1.629 1.00 98.50 85 GLY A O 1
ATOM 680 N N . ALA A 1 86 ? 3.185 6.493 -0.308 1.00 98.31 86 ALA A N 1
ATOM 681 C CA . ALA A 1 86 ? 2.702 7.440 -1.313 1.00 98.31 86 ALA A CA 1
ATOM 682 C C . ALA A 1 86 ? 3.818 8.364 -1.839 1.00 98.31 86 ALA A C 1
ATOM 684 O O . ALA A 1 86 ? 3.895 8.615 -3.043 1.00 98.31 86 ALA A O 1
ATOM 685 N N . GLY A 1 87 ? 4.705 8.841 -0.961 1.00 98.25 87 GLY A N 1
ATOM 686 C CA . GLY A 1 87 ? 5.855 9.672 -1.324 1.00 98.25 87 GLY A CA 1
ATOM 687 C C . GLY A 1 87 ? 6.839 8.979 -2.273 1.00 98.25 87 GLY A C 1
ATOM 688 O O . GLY A 1 87 ? 7.319 9.606 -3.215 1.00 98.25 87 GLY A O 1
ATOM 689 N N . HIS A 1 88 ? 7.085 7.678 -2.084 1.00 97.94 88 HIS A N 1
ATOM 690 C CA . HIS A 1 88 ? 7.938 6.885 -2.977 1.00 97.94 88 HIS A CA 1
ATOM 691 C C . HIS A 1 88 ? 7.384 6.771 -4.406 1.00 97.94 88 HIS A C 1
ATOM 693 O O . HIS A 1 88 ? 8.163 6.612 -5.343 1.00 97.94 88 HIS A O 1
ATOM 699 N N . LEU A 1 89 ? 6.065 6.890 -4.597 1.00 96.50 89 LEU A N 1
ATOM 700 C CA . LEU A 1 89 ? 5.436 6.796 -5.919 1.00 96.50 89 LEU A CA 1
ATOM 701 C C . LEU A 1 89 ? 5.510 8.106 -6.720 1.00 96.50 89 LEU A C 1
ATOM 703 O O . LEU A 1 89 ? 5.447 8.066 -7.947 1.00 96.50 89 LEU A O 1
ATOM 707 N N . VAL A 1 90 ? 5.689 9.258 -6.058 1.00 95.81 90 VAL A N 1
ATOM 708 C CA . VAL A 1 90 ? 5.657 10.598 -6.683 1.00 95.81 90 VAL A CA 1
ATOM 709 C C . VAL A 1 90 ? 6.574 10.738 -7.908 1.00 95.81 90 VAL A C 1
ATOM 711 O O . VAL A 1 90 ? 6.093 11.234 -8.928 1.00 95.81 90 VAL A O 1
ATOM 714 N N . PRO A 1 91 ? 7.848 10.289 -7.888 1.00 94.56 91 PRO A N 1
ATOM 715 C CA . PRO A 1 91 ? 8.744 10.433 -9.041 1.00 94.56 91 PRO A CA 1
ATOM 716 C C . PRO A 1 91 ? 8.296 9.662 -10.289 1.00 94.56 91 PRO A C 1
ATOM 718 O O . PRO A 1 91 ? 8.807 9.915 -11.381 1.00 94.56 91 PRO A O 1
ATOM 721 N N . PHE A 1 92 ? 7.374 8.713 -10.121 1.00 91.50 92 PHE A N 1
ATOM 722 C CA . PHE A 1 92 ? 6.899 7.806 -11.158 1.00 91.50 92 PHE A CA 1
ATOM 723 C C . PHE A 1 92 ? 5.524 8.207 -11.690 1.00 91.50 92 PHE A C 1
ATOM 725 O O . PHE A 1 92 ? 5.058 7.598 -12.640 1.00 91.50 92 PHE A O 1
ATOM 732 N N . LEU A 1 93 ? 4.853 9.212 -11.124 1.00 91.31 93 LEU A N 1
ATOM 733 C CA . LEU A 1 93 ? 3.526 9.612 -11.593 1.00 91.31 93 LEU A CA 1
ATOM 734 C C . LEU A 1 93 ? 3.593 10.342 -12.951 1.00 91.31 93 LEU A C 1
ATOM 736 O O . LEU A 1 93 ? 4.537 11.097 -13.195 1.00 91.31 93 LEU A O 1
ATOM 740 N N . PRO A 1 94 ? 2.586 10.176 -13.832 1.00 89.75 94 PRO A N 1
ATOM 741 C CA . PRO A 1 94 ? 1.404 9.311 -13.719 1.00 89.75 94 PRO A CA 1
ATOM 742 C C . PRO A 1 94 ? 1.613 7.926 -14.376 1.00 89.75 94 PRO A C 1
ATOM 744 O O . PRO A 1 94 ? 0.738 7.437 -15.089 1.00 89.75 94 PRO A O 1
ATOM 747 N N . ALA A 1 95 ? 2.793 7.311 -14.232 1.00 83.25 95 ALA A N 1
ATOM 748 C CA . ALA A 1 95 ? 3.102 6.054 -14.907 1.00 83.25 95 ALA A CA 1
ATOM 749 C C . ALA A 1 95 ? 2.234 4.892 -14.412 1.00 83.25 95 ALA A C 1
ATOM 751 O O . ALA A 1 95 ? 1.814 4.820 -13.254 1.00 83.25 95 ALA A O 1
ATOM 752 N N . ARG A 1 96 ? 2.036 3.935 -15.319 1.00 84.31 96 ARG A N 1
ATOM 753 C CA . ARG A 1 96 ? 1.470 2.622 -15.026 1.00 84.31 96 ARG A CA 1
ATOM 754 C C . ARG A 1 96 ? 2.614 1.628 -14.889 1.00 84.31 96 ARG A C 1
ATOM 756 O O . ARG A 1 96 ? 3.507 1.602 -15.732 1.00 84.31 96 ARG A O 1
ATOM 7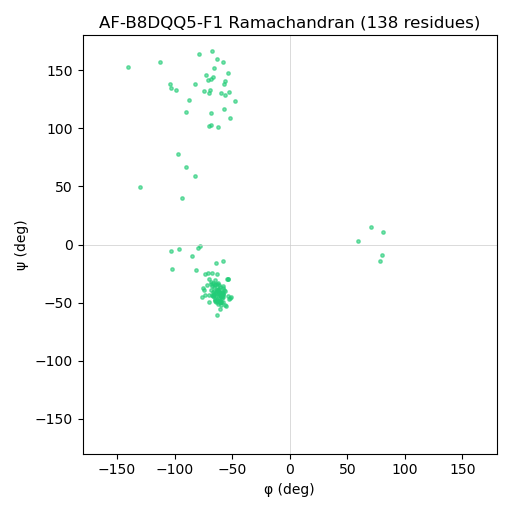63 N N . PHE A 1 97 ? 2.579 0.814 -13.841 1.00 87.31 97 PHE A N 1
ATOM 764 C CA . PHE A 1 97 ? 3.611 -0.189 -13.558 1.00 87.31 97 PHE A CA 1
ATOM 765 C C . PHE A 1 97 ? 2.971 -1.554 -13.282 1.00 87.31 97 PHE A C 1
ATOM 767 O O . PHE A 1 97 ? 3.217 -2.176 -12.258 1.00 87.31 97 PHE A O 1
ATOM 774 N N . GLY A 1 98 ? 2.059 -1.994 -14.157 1.00 88.25 98 GLY A N 1
ATOM 775 C CA . GLY A 1 98 ? 1.108 -3.092 -13.887 1.00 88.25 98 GLY A CA 1
ATOM 776 C C . GLY A 1 98 ? -0.089 -2.675 -13.014 1.00 88.25 98 GLY A C 1
ATOM 777 O O . GLY A 1 98 ? -1.104 -3.360 -12.969 1.00 88.25 98 GLY A O 1
ATOM 778 N N . VAL A 1 99 ? 0.007 -1.508 -12.376 1.00 92.19 99 VAL A N 1
ATOM 779 C CA . VAL A 1 99 ? -1.049 -0.844 -11.608 1.00 92.19 99 VAL A CA 1
ATOM 780 C C . VAL A 1 99 ? -1.003 0.663 -11.872 1.00 92.19 99 VAL A C 1
ATOM 782 O O . VAL A 1 99 ? 0.059 1.209 -12.196 1.00 92.19 99 VAL A O 1
ATOM 785 N N . ASP A 1 100 ? -2.148 1.334 -11.750 1.00 93.75 100 ASP A N 1
ATOM 786 C CA . ASP A 1 100 ? -2.240 2.796 -11.772 1.00 93.75 100 ASP A CA 1
ATOM 787 C C . ASP A 1 100 ? -1.637 3.407 -10.492 1.00 93.75 100 ASP A C 1
ATOM 789 O O . ASP A 1 100 ? -2.248 3.387 -9.420 1.00 93.75 100 ASP A O 1
ATOM 793 N N . LEU A 1 101 ? -0.410 3.933 -10.593 1.00 94.00 101 LEU A N 1
ATOM 794 C CA . LEU A 1 101 ? 0.309 4.480 -9.439 1.00 94.00 101 LEU A CA 1
ATOM 795 C C . LEU A 1 101 ? -0.308 5.781 -8.924 1.00 94.00 101 LEU A C 1
ATOM 797 O O . LEU A 1 101 ? -0.203 6.061 -7.730 1.00 94.00 101 LEU A O 1
ATOM 801 N N . ALA A 1 102 ? -0.941 6.571 -9.796 1.00 94.62 102 ALA A N 1
ATOM 802 C CA . ALA A 1 102 ? -1.575 7.821 -9.395 1.00 94.62 102 ALA A CA 1
ATOM 803 C C . ALA A 1 102 ? -2.811 7.533 -8.543 1.00 94.62 102 ALA A C 1
ATOM 805 O O . ALA A 1 102 ? -2.916 8.047 -7.430 1.00 94.62 102 ALA A O 1
ATOM 806 N N . THR A 1 103 ? -3.681 6.634 -9.013 1.00 95.25 103 THR A N 1
ATOM 807 C CA . THR A 1 103 ? -4.863 6.208 -8.253 1.00 95.25 103 THR A CA 1
ATOM 808 C C . THR A 1 103 ? -4.478 5.581 -6.917 1.00 95.25 103 THR A C 1
ATOM 810 O O . THR A 1 103 ? -4.979 6.016 -5.882 1.00 95.25 103 THR A O 1
ATOM 813 N N . LEU A 1 104 ? -3.533 4.633 -6.911 1.00 96.69 104 LEU A N 1
ATOM 814 C CA . LEU A 1 104 ? -3.096 3.973 -5.678 1.00 96.69 104 LEU A CA 1
ATOM 815 C C . LEU A 1 104 ? -2.562 4.981 -4.646 1.00 96.69 104 LEU A C 1
ATOM 817 O O . LEU A 1 104 ? -2.876 4.896 -3.457 1.00 96.69 104 LEU A O 1
ATOM 821 N N . ARG A 1 105 ? -1.762 5.953 -5.103 1.00 97.25 105 ARG A N 1
ATOM 822 C CA . ARG A 1 105 ? -1.209 7.022 -4.264 1.00 97.25 105 ARG A CA 1
ATOM 823 C C . ARG A 1 105 ? -2.313 7.901 -3.678 1.00 97.25 105 ARG A C 1
ATOM 825 O O . ARG A 1 105 ? -2.288 8.185 -2.480 1.00 97.25 105 ARG A O 1
ATOM 832 N N . ASP A 1 106 ? -3.265 8.333 -4.497 1.00 97.50 106 ASP A N 1
ATOM 833 C CA . ASP A 1 106 ? -4.345 9.223 -4.065 1.00 97.50 106 ASP A CA 1
ATOM 834 C C . ASP A 1 106 ? -5.285 8.533 -3.072 1.00 97.50 106 ASP A C 1
ATOM 836 O O . ASP A 1 106 ? -5.659 9.122 -2.055 1.00 97.50 106 ASP A O 1
ATOM 840 N N . GLU A 1 107 ? -5.609 7.263 -3.305 1.00 98.00 107 GLU A N 1
ATOM 841 C CA . GLU A 1 107 ? -6.442 6.479 -2.396 1.00 98.00 107 GLU A CA 1
ATOM 842 C C . GLU A 1 107 ? -5.729 6.183 -1.069 1.00 98.00 107 GLU A C 1
ATOM 844 O O . GLU A 1 107 ? -6.341 6.318 -0.008 1.00 98.00 107 GLU A O 1
ATOM 849 N N . ALA A 1 108 ? -4.423 5.885 -1.086 1.00 98.44 108 ALA A N 1
ATOM 850 C CA . ALA A 1 108 ? -3.634 5.724 0.138 1.00 98.44 108 ALA A CA 1
ATOM 851 C C . ALA A 1 108 ? -3.625 7.002 0.995 1.00 98.44 108 ALA A C 1
ATOM 853 O O . ALA A 1 108 ? -3.786 6.938 2.219 1.00 98.44 108 ALA A O 1
ATOM 854 N N . LEU A 1 109 ? -3.489 8.175 0.367 1.00 98.69 109 LEU A N 1
ATOM 855 C CA . LEU A 1 109 ? -3.537 9.457 1.073 1.00 98.69 109 LEU A CA 1
ATOM 856 C C . LEU A 1 109 ? -4.947 9.821 1.545 1.00 98.69 109 LEU A C 1
ATOM 858 O O . LEU A 1 109 ? -5.097 10.371 2.638 1.00 98.69 109 LEU A O 1
ATOM 862 N N . ARG A 1 110 ? -5.987 9.476 0.777 1.00 98.44 110 ARG A N 1
ATOM 863 C CA . ARG A 1 110 ? -7.383 9.616 1.209 1.00 98.44 110 ARG A CA 1
ATOM 864 C C . ARG A 1 110 ? -7.649 8.777 2.455 1.00 98.44 110 ARG A C 1
ATOM 866 O O . ARG A 1 110 ? -8.175 9.310 3.432 1.00 98.44 110 ARG A O 1
ATOM 873 N N . LEU A 1 111 ? -7.266 7.498 2.444 1.00 98.44 111 LEU A N 1
ATOM 874 C CA . LEU A 1 111 ? -7.403 6.627 3.608 1.00 98.44 111 LEU A CA 1
ATOM 875 C C . LEU A 1 111 ? -6.651 7.218 4.799 1.00 98.44 111 LEU A C 1
ATOM 877 O O . LEU A 1 111 ? -7.234 7.384 5.866 1.00 98.44 111 LEU A O 1
ATOM 881 N N . ARG A 1 112 ? -5.387 7.614 4.608 1.00 98.56 112 ARG A N 1
ATOM 882 C CA . ARG A 1 112 ? -4.587 8.257 5.656 1.00 98.56 112 ARG A CA 1
ATOM 883 C C . ARG A 1 112 ? -5.305 9.461 6.273 1.00 98.56 112 ARG A C 1
ATOM 885 O O . ARG A 1 112 ? -5.338 9.573 7.496 1.00 98.56 112 ARG A O 1
ATOM 892 N N . ALA A 1 113 ? -5.873 10.348 5.457 1.00 98.50 113 ALA A N 1
ATOM 893 C CA . ALA A 1 113 ? -6.586 11.530 5.938 1.00 98.50 113 ALA A CA 1
ATOM 894 C C . ALA A 1 113 ? -7.818 11.159 6.779 1.00 98.50 113 ALA A C 1
ATOM 896 O O . ALA A 1 113 ? -8.002 11.709 7.865 1.00 98.50 113 ALA A O 1
ATOM 897 N N . VAL A 1 114 ? -8.615 10.182 6.329 1.00 98.12 114 VAL A N 1
ATOM 898 C CA . VAL A 1 114 ? -9.754 9.667 7.107 1.00 98.12 114 VAL A CA 1
ATOM 899 C C . VAL A 1 114 ? -9.277 9.067 8.427 1.00 98.12 114 VAL A C 1
ATOM 901 O O . VAL A 1 114 ? -9.823 9.380 9.483 1.00 98.12 114 VAL A O 1
ATOM 904 N N . LEU A 1 115 ? -8.230 8.241 8.386 1.00 97.88 115 LEU A N 1
ATOM 905 C CA . LEU A 1 115 ? -7.690 7.589 9.571 1.00 97.88 115 LEU A CA 1
ATOM 906 C C . LEU A 1 115 ? -7.128 8.597 10.589 1.00 97.88 115 LEU A C 1
ATOM 908 O O . LEU A 1 115 ? -7.229 8.355 11.791 1.00 97.88 115 LEU A O 1
ATOM 912 N N . ALA A 1 116 ? -6.547 9.708 10.133 1.00 97.75 116 ALA A N 1
ATOM 913 C CA . ALA A 1 116 ? -6.007 10.762 10.993 1.00 97.75 116 ALA A CA 1
ATOM 914 C C . ALA A 1 116 ? -7.098 11.612 11.663 1.00 97.75 116 ALA A C 1
ATOM 916 O O . ALA A 1 116 ? -6.853 12.190 12.718 1.00 97.75 116 ALA A O 1
ATOM 917 N N . ALA A 1 117 ? -8.283 11.688 11.055 1.00 97.62 117 ALA A N 1
ATOM 918 C CA . ALA A 1 117 ? -9.420 12.438 11.580 1.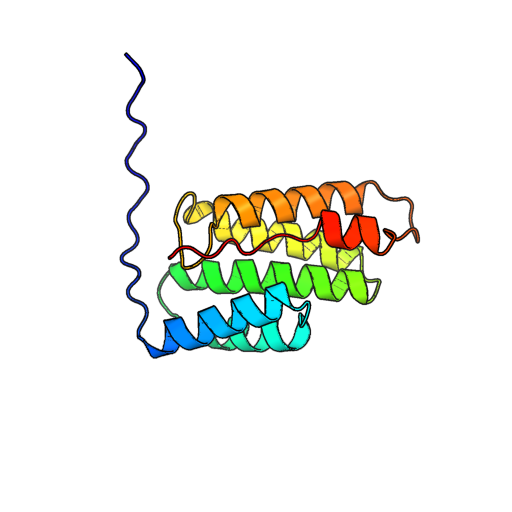00 97.62 117 ALA A CA 1
ATOM 919 C C . ALA A 1 117 ? -10.260 11.644 12.597 1.00 97.62 117 ALA A C 1
ATOM 921 O O . ALA A 1 117 ? -11.142 12.220 13.234 1.00 97.62 117 ALA A O 1
ATOM 922 N N . LEU A 1 118 ? -10.019 10.335 12.752 1.00 96.38 118 LEU A N 1
ATOM 923 C CA . LEU A 1 118 ? -10.741 9.537 13.741 1.00 96.38 118 LEU A CA 1
ATOM 924 C C . LEU A 1 118 ? -10.309 9.896 15.172 1.00 96.38 118 LEU A C 1
ATOM 926 O O . LEU A 1 118 ? -9.114 10.074 15.428 1.00 96.38 118 LEU A O 1
ATOM 930 N N . PRO A 1 119 ? -11.253 9.926 16.129 1.00 94.69 119 PRO A N 1
ATOM 931 C CA . PRO A 1 119 ? -10.937 9.990 17.547 1.00 94.69 119 PRO A CA 1
ATOM 932 C C . PRO A 1 119 ? -9.977 8.869 17.984 1.00 94.69 119 PRO A C 1
ATOM 934 O O . PRO A 1 119 ? -10.046 7.753 17.455 1.00 94.69 119 PRO A O 1
ATOM 937 N N . PRO A 1 120 ? -9.106 9.118 18.979 1.00 88.44 120 PRO A N 1
ATOM 938 C CA . PRO A 1 120 ? -8.229 8.088 19.524 1.00 88.44 120 PRO A CA 1
ATOM 939 C C . PRO A 1 120 ? -9.005 6.837 19.953 1.00 88.44 120 PRO A C 1
ATOM 941 O O . PRO A 1 120 ? -10.013 6.925 20.649 1.00 88.44 120 PRO A O 1
ATOM 944 N N . GLY A 1 121 ? -8.529 5.664 19.533 1.00 87.50 121 GLY A N 1
ATOM 945 C CA . GLY A 1 121 ? -9.155 4.376 19.846 1.00 87.50 121 GLY A CA 1
ATOM 946 C C . GLY A 1 121 ? -10.360 4.007 18.975 1.00 87.50 121 GLY A C 1
ATOM 947 O O . GLY A 1 121 ? -10.791 2.856 19.019 1.00 87.50 121 GLY A O 1
ATOM 948 N N . GLN A 1 122 ? -10.873 4.921 18.144 1.00 93.38 122 GLN A N 1
ATOM 949 C CA . GLN A 1 122 ? -11.951 4.610 17.212 1.00 93.38 122 GLN A CA 1
ATOM 950 C C . GLN A 1 122 ? -11.412 3.959 15.935 1.00 93.38 122 GLN A C 1
ATOM 952 O O . GLN A 1 122 ? -10.406 4.383 15.360 1.00 93.38 122 GLN A O 1
ATOM 957 N N . ARG A 1 123 ? -12.119 2.930 15.467 1.00 93.06 123 ARG A N 1
ATOM 958 C CA . ARG A 1 123 ? -11.827 2.228 14.215 1.00 93.06 123 ARG A CA 1
ATOM 959 C C . ARG A 1 123 ? -12.928 2.467 13.196 1.00 93.06 123 ARG A C 1
ATOM 961 O O . ARG A 1 123 ? -14.053 2.806 13.558 1.00 93.06 123 ARG A O 1
ATOM 968 N N . LEU A 1 124 ? -12.573 2.302 11.926 1.00 94.44 124 LEU A N 1
ATOM 969 C CA . LEU A 1 124 ? -13.570 2.198 10.871 1.00 94.44 124 LEU A CA 1
ATOM 970 C C . LEU A 1 124 ? -14.325 0.881 11.054 1.00 94.44 124 LEU A C 1
ATOM 972 O O . LEU A 1 124 ? -13.729 -0.125 11.441 1.00 94.44 124 LEU A O 1
ATOM 976 N N . ASP A 1 125 ? -15.625 0.894 10.787 1.00 95.31 125 ASP A N 1
ATOM 977 C CA . ASP A 1 125 ? -16.364 -0.352 10.627 1.00 95.31 125 ASP A CA 1
ATOM 978 C C . ASP A 1 125 ? -15.909 -1.095 9.355 1.00 95.31 125 ASP A C 1
ATOM 980 O O . ASP A 1 125 ? -15.196 -0.552 8.505 1.00 95.31 125 ASP A O 1
ATOM 984 N N . ALA A 1 126 ? -16.306 -2.362 9.237 1.00 93.38 126 ALA A N 1
ATOM 985 C CA . ALA A 1 126 ? -15.851 -3.237 8.161 1.00 93.38 126 ALA A CA 1
ATOM 986 C C . ALA A 1 126 ? -16.269 -2.750 6.763 1.00 93.38 126 ALA A C 1
ATOM 988 O O . ALA A 1 126 ? -15.525 -2.949 5.803 1.00 93.38 126 ALA A O 1
ATOM 989 N N . GLU A 1 127 ? -17.431 -2.113 6.633 1.00 95.44 127 GLU A N 1
ATOM 990 C CA . GLU A 1 127 ? -17.933 -1.643 5.341 1.00 95.44 127 GLU A CA 1
ATOM 991 C C . GLU A 1 127 ? -17.188 -0.385 4.904 1.00 95.44 127 GLU A C 1
ATOM 993 O O . GLU A 1 127 ? -16.683 -0.307 3.782 1.00 95.44 127 GLU A O 1
ATOM 998 N N . ARG A 1 128 ? -17.008 0.560 5.828 1.00 94.69 128 ARG A N 1
ATOM 999 C CA . ARG A 1 128 ? -16.238 1.776 5.588 1.00 94.69 128 ARG A CA 1
ATOM 1000 C C . ARG A 1 128 ? -14.765 1.481 5.334 1.00 94.69 128 ARG A C 1
ATOM 1002 O O . ARG A 1 128 ? -14.138 2.170 4.532 1.00 94.69 128 ARG A O 1
ATOM 1009 N N . TRP A 1 129 ? -14.214 0.462 5.995 1.00 94.38 129 TRP A N 1
ATOM 1010 C CA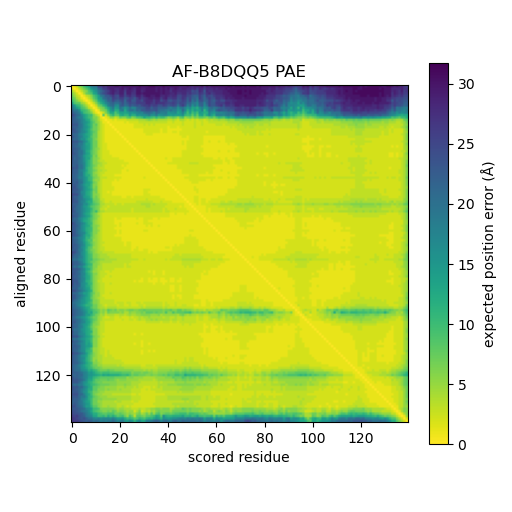 . TRP A 1 129 ? -12.867 -0.032 5.724 1.00 94.38 129 TRP A CA 1
ATOM 1011 C C . TRP A 1 129 ? -12.740 -0.518 4.281 1.00 94.38 129 TRP A C 1
ATOM 1013 O O . TRP A 1 129 ? -11.924 0.022 3.540 1.00 94.38 129 TRP A O 1
ATOM 1023 N N . LYS A 1 130 ? -13.600 -1.450 3.846 1.00 93.44 130 LYS A N 1
ATOM 1024 C CA . LYS A 1 130 ? -13.600 -1.972 2.467 1.00 93.44 130 LYS A CA 1
ATOM 1025 C C . LYS A 1 130 ? -13.770 -0.873 1.417 1.00 93.44 130 LYS A C 1
ATOM 1027 O O . LYS A 1 130 ? -13.130 -0.929 0.372 1.00 93.44 130 LYS A O 1
ATOM 1032 N N . GLU A 1 131 ? -14.619 0.122 1.679 1.00 94.75 131 GLU A N 1
ATOM 1033 C CA . GLU A 1 131 ? -14.845 1.255 0.770 1.00 94.75 131 GLU A CA 1
ATOM 1034 C C . GLU A 1 131 ? -13.578 2.100 0.563 1.00 94.75 131 GLU A C 1
ATOM 1036 O O . GLU A 1 131 ? -13.334 2.590 -0.539 1.00 94.75 131 GLU A O 1
ATOM 1041 N N . LEU A 1 132 ? -12.789 2.285 1.625 1.00 94.94 132 LEU A N 1
ATOM 1042 C CA . LEU A 1 132 ? -11.636 3.186 1.651 1.00 94.94 132 LEU A CA 1
ATOM 1043 C C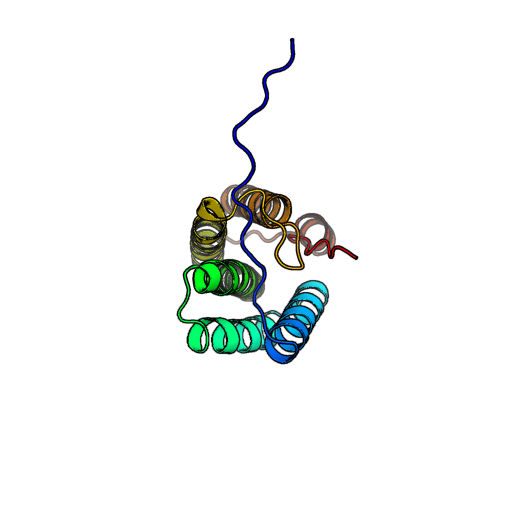 . LEU A 1 132 ? -10.297 2.493 1.385 1.00 94.94 132 LEU A C 1
ATOM 1045 O O . LEU A 1 132 ? -9.277 3.183 1.330 1.00 94.94 132 LEU A O 1
ATOM 1049 N N . LEU A 1 133 ? -10.277 1.166 1.237 1.00 95.06 133 LEU A N 1
ATOM 1050 C CA . LEU A 1 133 ? -9.062 0.442 0.882 1.00 95.06 133 LEU A CA 1
ATOM 1051 C C . LEU A 1 133 ? -8.528 0.933 -0.475 1.00 95.06 133 LEU A C 1
ATOM 1053 O O . LEU A 1 133 ? -9.295 0.981 -1.442 1.00 95.06 133 LEU A O 1
ATOM 1057 N N . PRO A 1 134 ? -7.224 1.265 -0.569 1.00 94.00 134 PRO A N 1
ATOM 1058 C CA . PRO A 1 134 ? -6.601 1.575 -1.845 1.00 94.00 134 PRO A CA 1
ATOM 1059 C C . PRO A 1 134 ? -6.759 0.401 -2.808 1.00 94.00 134 PRO A C 1
ATOM 1061 O O . PRO A 1 134 ? -6.614 -0.758 -2.424 1.00 94.00 134 PRO A O 1
ATOM 1064 N N . ARG A 1 135 ? -7.064 0.689 -4.065 1.00 89.25 135 ARG A N 1
ATOM 1065 C CA . ARG A 1 135 ? -7.320 -0.299 -5.103 1.00 89.25 135 ARG A CA 1
ATOM 1066 C C . ARG A 1 135 ? -6.120 -0.392 -6.019 1.00 89.25 135 ARG A C 1
ATOM 1068 O O . ARG A 1 135 ? -5.543 0.605 -6.450 1.00 89.25 135 ARG A O 1
ATOM 1075 N N . VAL A 1 136 ? -5.780 -1.620 -6.380 1.00 87.81 136 VAL A N 1
ATOM 1076 C CA . VAL A 1 136 ? -4.765 -1.889 -7.393 1.00 87.81 136 VAL A CA 1
ATOM 1077 C C . VAL A 1 136 ? -5.449 -2.136 -8.734 1.00 87.81 136 VAL A C 1
ATOM 1079 O O . VAL A 1 136 ? -5.614 -3.262 -9.184 1.00 87.81 136 VAL A O 1
ATOM 1082 N N . SER A 1 137 ? -5.882 -1.056 -9.385 1.00 83.19 137 SER A N 1
ATOM 1083 C CA . SER A 1 137 ? -6.478 -1.130 -10.723 1.00 83.19 137 SER A CA 1
ATOM 1084 C C . SER A 1 137 ? -5.454 -1.666 -11.724 1.00 83.19 137 SER A C 1
ATOM 1086 O O . SER A 1 137 ? -4.563 -0.933 -12.168 1.00 83.19 137 SER A O 1
ATOM 1088 N N . ARG A 1 138 ? -5.571 -2.957 -12.052 1.00 76.81 138 ARG A N 1
ATOM 1089 C CA . ARG A 1 138 ? -4.736 -3.613 -13.059 1.00 76.81 138 ARG A CA 1
ATOM 1090 C C . ARG A 1 138 ? -5.038 -3.041 -14.433 1.00 76.81 138 ARG A C 1
ATOM 1092 O O . ARG A 1 138 ? -6.188 -2.744 -14.758 1.00 76.81 138 ARG A O 1
ATOM 1099 N N . THR A 1 139 ? -4.008 -2.926 -15.253 1.00 61.31 139 THR A N 1
ATOM 1100 C CA . THR A 1 139 ? -4.180 -2.683 -16.685 1.00 61.31 139 THR A CA 1
ATOM 1101 C C . THR A 1 139 ? -3.947 -3.958 -17.464 1.00 61.31 139 THR A C 1
ATOM 1103 O O . THR A 1 139 ? -2.987 -4.669 -17.176 1.00 61.31 139 THR A O 1
ATOM 1106 N N . ALA A 1 140 ? -4.840 -4.217 -18.421 1.00 48.72 140 ALA A N 1
ATOM 1107 C CA . ALA A 1 140 ? -4.610 -5.172 -19.498 1.00 48.72 140 ALA A CA 1
ATOM 1108 C C . ALA A 1 140 ? -3.425 -4.740 -20.373 1.00 48.72 140 ALA A C 1
ATOM 1110 O O . ALA A 1 140 ? -3.175 -3.511 -20.453 1.00 48.72 140 ALA A O 1
#

Solvent-accessible surface area (backbone atoms only — not comparable to full-atom values): 7711 Å² total; per-residue (Å²): 132,88,80,84,68,78,76,69,80,81,69,77,79,85,63,51,77,62,53,49,53,52,48,54,50,24,50,52,26,52,77,70,66,38,28,68,66,17,27,57,49,26,46,54,54,28,71,74,39,85,57,81,69,24,35,48,34,48,10,53,24,28,35,32,47,11,52,45,26,43,78,72,67,36,52,74,57,12,49,52,25,21,52,52,11,35,56,43,36,56,89,52,55,78,38,70,77,71,30,44,48,47,59,31,32,51,32,32,48,50,37,36,53,56,62,70,70,47,59,91,93,62,74,76,53,75,66,62,42,65,72,45,54,57,57,78,54,67,64,135

Nearest PDB structures (foldseek):
  4yvo-assembly1_A  TM=5.717E-01  e=9.239E+00  Arabidopsis thaliana

Organism: Nitratidesulfovibrio vulgaris (strain DSM 19637 / Miyazaki F) (NCBI:txid883)

pLDDT: mean 90.49, std 14.72, range [42.25, 98.81]

Radius of gyration: 15.46 Å; Cα contacts (8 Å, |Δi|>4): 164; chains: 1; bounding box: 37×39×47 Å

Mean predicted aligned error: 5.53 Å

Sequence (140 aa):
MPGSGPPARHIPDGRTPDEIRRFDRALALFEAGAWFTCHEVLEHLWLDETRPRRDVYKGILQIAVGLLHEDNGNRAGALRLLERGAGHLVPFLPARFGVDLATLRDEALRLRAVLAALPPGQRLDAERWKELLPRVSRTA

Secondary structure (DSSP, 8-state):
----PPPP--------HHHHHHHHHHHHHHHTT-HHHHHHHHHHHHHH--STTHHHHHHHHHHHHHHHHHHTT-HHHHHHHHHHHHHHHGGGTT-BSSBBHHHHHHHHHHHHHHHHHSPTT----HHHHHHHS----B--

InterPro domains:
  IPR005500 Protein of unknown function DUF309 [PF03745] (23-81)
  IPR005500 Protein of unknown function DUF309 [PTHR34796] (17-92)
  IPR023203 TTHA0068-like superfamily [SSF140663] (21-135)

Foldseek 3Di:
DDDDDDPQPDDPLPDDPVLVVLVVVLQVCLVVLVLVVSLVSLVVSLVPDDDLCSLLSQLVSLQSVLSVCLVVVNLVSNLVSLVSSLVSLVVNPCDDNQFRSVQLSVLSVVLSVVSVPDDPPDDDDPVRCVVSRRHRDGDD